Protein AF-K2S0I7-F1 (afdb_monomer)

Mean predicted aligned error: 2.87 Å

Solvent-accessible surface area (backbone atoms only — not comparable to full-atom values): 6342 Å² total; per-residue (Å²): 106,46,64,77,58,49,61,73,20,64,43,95,90,53,65,88,86,56,75,73,44,64,58,35,39,45,71,43,70,45,82,34,85,49,74,64,51,50,54,52,50,52,51,50,25,60,77,69,72,41,52,75,31,58,23,56,89,36,70,50,84,82,46,70,43,44,32,57,73,12,42,25,46,32,32,43,75,30,62,55,78,44,80,38,71,80,37,71,60,98,86,50,75,43,68,47,72,52,68,28,83,23,58,46,86,92,78,109

Organism: Macrophomina phaseolina (strain MS6) (NCBI:txid1126212)

pLDDT: mean 97.58, std 2.04, range [81.31, 98.88]

Nearest PDB structures (foldseek):
  6f73-assembly2_B  TM=9.976E-01  e=2.174E-10  Thermothelomyces thermophilus ATCC 42464
  2bvf-assembly2_B  TM=9.238E-01  e=4.805E-03  Paenarthrobacter nicotinovorans
  1uxy-assembly1_A  TM=6.751E-01  e=1.290E-01  Escherichia coli
  4wxr-assembly2_B  TM=4.583E-01  e=3.948E-01  Hepacivirus hominis
  4wxp-assembly1_A  TM=4.505E-01  e=9.920E-01  Hepacivirus hominis

Sequence (108 aa):
MAPFFANRSCDPFTPEQTPCTLGNYARYAINVSSADDVSKGILFAKEKNIRLVVRNTGHDYLGKSTGAGALALWTHHLKSIHITHNYTDAHYTGAAITLGAGVQGGEA

Radius of gyration: 17.99 Å; Cα contacts (8 Å, |Δi|>4): 189; chains: 1; bounding box: 38×29×59 Å

Foldseek 3Di:
DQVVQVVVQADPPDPPPRDRDCRFAAPEEQADPDPVSVVVLVVVCVVVVAAEAEDAPQPDNVSRRTGPRHYYHYQQPQADKDKDQFDDDPPDTGIDIDGGPNHDPVSD

Secondary structure (DSSP, 8-state):
--HHHHTTSS-TTS-TTS----TTS-SEEEE--SHHHHHHHHHHHHHTTPPEEEESSS--TTSTT--TTPEEEE-TT---EEEEEEEE-SS-EEEEEEE-TT--TTT-

InterPro domains:
  IPR006094 FAD linked oxidase, N-terminal [PF01565] (28-107)
  IPR016169 FAD-binding, type PCMH, subdomain 2 [G3DSA:3.30.465.10] (9-108)
  IPR036318 FAD-binding, type PCMH-like superfamily [SSF56176] (10-107)

Structure (mmCIF, N/CA/C/O backbone):
data_AF-K2S0I7-F1
#
_entry.id   AF-K2S0I7-F1
#
loop_
_atom_site.group_PDB
_atom_site.id
_atom_site.type_symbol
_atom_site.label_atom_id
_atom_site.label_alt_id
_atom_site.label_comp_id
_atom_site.label_asym_id
_atom_site.label_entity_id
_atom_site.label_seq_id
_atom_site.pdbx_PDB_ins_code
_atom_site.Cartn_x
_atom_site.Cartn_y
_atom_site.Cartn_z
_atom_site.occupancy
_atom_site.B_iso_or_equiv
_atom_site.auth_seq_id
_atom_site.auth_comp_id
_atom_site.auth_asym_id
_atom_site.auth_atom_id
_atom_site.pdbx_PDB_model_num
ATOM 1 N N . MET A 1 1 ? -2.199 8.858 7.273 1.00 81.31 1 MET A N 1
ATOM 2 C CA . MET A 1 1 ? -1.629 10.185 7.567 1.00 81.31 1 MET A CA 1
ATOM 3 C C . MET A 1 1 ? -2.691 11.265 7.730 1.00 81.31 1 MET A C 1
ATOM 5 O O . MET A 1 1 ? -2.523 12.097 8.602 1.00 81.31 1 MET A O 1
ATOM 9 N N . ALA A 1 2 ? -3.779 11.260 6.952 1.00 91.69 2 ALA A N 1
ATOM 10 C CA . ALA A 1 2 ? -4.874 12.220 7.112 1.00 91.69 2 ALA A CA 1
ATOM 11 C C . ALA A 1 2 ? -5.691 11.965 8.407 1.00 91.69 2 ALA A C 1
ATOM 13 O O . ALA A 1 2 ? -6.421 10.969 8.455 1.00 91.69 2 ALA A O 1
ATOM 14 N N . PRO A 1 3 ? -5.617 12.838 9.439 1.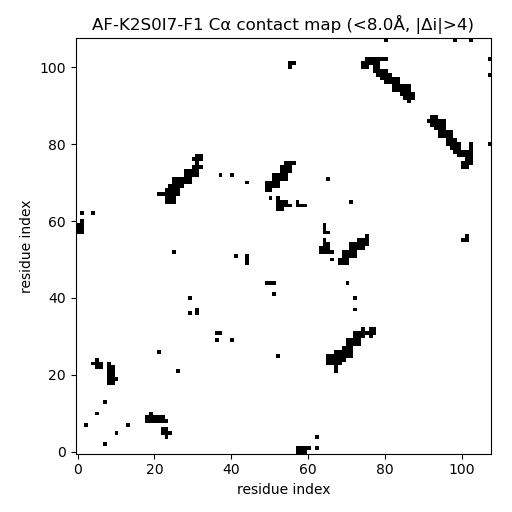00 93.12 3 PRO A N 1
ATOM 15 C CA . PRO A 1 3 ? -6.286 12.607 10.728 1.00 93.12 3 PRO A CA 1
ATOM 16 C C . PRO A 1 3 ? -7.811 12.553 10.608 1.00 93.12 3 PRO A C 1
ATOM 18 O O . PRO A 1 3 ? -8.464 11.797 11.321 1.00 93.12 3 PRO A O 1
ATOM 21 N N . PHE A 1 4 ? -8.371 13.283 9.637 1.00 95.50 4 PHE A N 1
ATOM 22 C CA . PHE A 1 4 ? -9.799 13.253 9.317 1.00 95.50 4 PHE A CA 1
ATOM 23 C C . PHE A 1 4 ? -10.324 11.818 9.132 1.00 95.50 4 PHE A C 1
ATOM 25 O O . PHE A 1 4 ? -11.363 11.464 9.678 1.00 95.50 4 PHE A O 1
ATOM 32 N N . PHE A 1 5 ? -9.567 10.953 8.446 1.00 96.75 5 PHE A N 1
ATOM 33 C CA . PHE A 1 5 ? -9.972 9.563 8.220 1.00 96.75 5 PHE A CA 1
ATOM 34 C C . PHE A 1 5 ? -9.677 8.638 9.399 1.00 96.75 5 PHE A C 1
ATOM 36 O O . PHE A 1 5 ? -10.356 7.625 9.523 1.00 96.75 5 PHE A O 1
ATOM 43 N N . ALA A 1 6 ? -8.734 8.975 10.285 1.00 94.12 6 ALA A N 1
ATOM 44 C CA . ALA A 1 6 ? -8.591 8.275 11.564 1.00 94.12 6 ALA A CA 1
ATOM 45 C C . ALA A 1 6 ? -9.809 8.510 12.474 1.00 94.12 6 ALA A C 1
ATOM 47 O O . ALA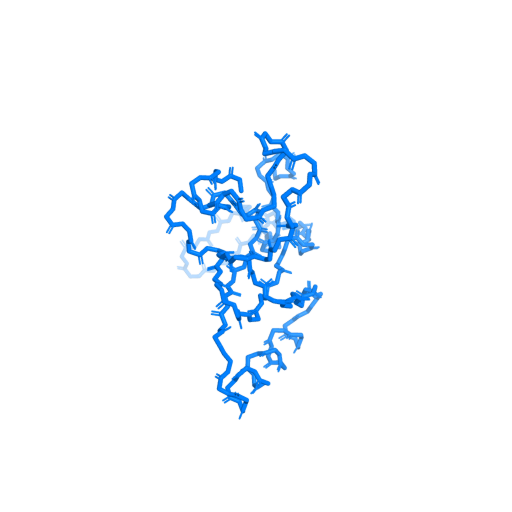 A 1 6 ? -10.065 7.705 13.364 1.00 94.12 6 ALA A O 1
ATOM 48 N N . ASN A 1 7 ? -10.570 9.587 12.226 1.00 95.50 7 ASN A N 1
ATOM 49 C CA . ASN A 1 7 ? -11.879 9.873 12.814 1.00 95.50 7 ASN A CA 1
ATOM 50 C C . ASN A 1 7 ? -11.925 9.660 14.337 1.00 95.50 7 ASN A C 1
ATOM 52 O O . ASN A 1 7 ? -12.861 9.059 14.860 1.00 95.50 7 ASN A O 1
ATOM 56 N N . ARG A 1 8 ? -10.852 10.067 15.032 1.00 95.94 8 ARG A N 1
ATOM 57 C CA . ARG A 1 8 ? -10.674 9.915 16.485 1.00 95.94 8 ARG A CA 1
ATOM 58 C C . ARG A 1 8 ? -10.920 8.494 17.025 1.00 95.94 8 ARG A C 1
ATOM 60 O O . ARG A 1 8 ? -11.249 8.329 18.191 1.00 95.94 8 ARG A O 1
ATOM 67 N N . SER A 1 9 ? -10.784 7.467 16.181 1.00 96.75 9 SER A N 1
ATOM 68 C CA . SER A 1 9 ? -11.136 6.080 16.530 1.00 96.75 9 SER A CA 1
ATOM 69 C C . SER A 1 9 ? -10.123 5.456 17.488 1.00 96.75 9 SER A C 1
ATOM 71 O O . SER A 1 9 ? -10.482 4.646 18.335 1.00 96.75 9 SER A O 1
ATOM 73 N N . CYS A 1 10 ? -8.861 5.853 17.349 1.00 96.31 10 CYS A N 1
ATOM 74 C CA . CYS A 1 10 ? -7.752 5.527 18.233 1.00 96.31 10 CYS A CA 1
ATOM 75 C C . CYS A 1 10 ? -6.715 6.641 18.068 1.00 96.31 10 CYS A C 1
ATOM 77 O O . CYS A 1 10 ? -5.838 6.571 17.205 1.00 96.31 10 CYS A O 1
ATOM 79 N N . ASP A 1 11 ? -6.930 7.741 18.784 1.00 95.00 11 ASP A N 1
ATOM 80 C CA . ASP A 1 11 ? -6.282 9.023 18.522 1.00 95.00 11 ASP A CA 1
ATOM 81 C C . ASP A 1 11 ? -5.566 9.532 19.779 1.00 95.00 11 ASP A C 1
ATOM 83 O O . ASP A 1 11 ? -6.167 9.530 20.857 1.00 95.00 11 ASP A O 1
ATOM 87 N N . PRO A 1 12 ? -4.298 9.967 19.661 1.00 95.50 12 PRO A N 1
ATOM 88 C CA . PRO A 1 12 ? -3.475 10.349 20.807 1.00 95.50 12 PRO A CA 1
ATOM 89 C C . PRO A 1 12 ? -3.967 11.604 21.544 1.00 95.50 12 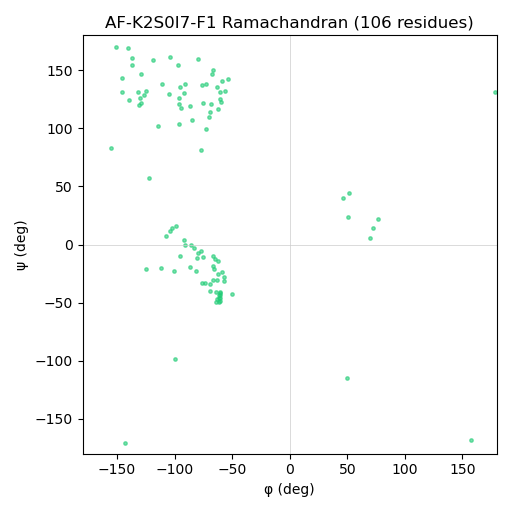PRO A C 1
ATOM 91 O O . PRO A 1 12 ? -3.455 11.911 22.614 1.00 95.50 12 PRO A O 1
ATOM 94 N N . PHE A 1 13 ? -4.942 12.334 20.995 1.00 96.31 13 PHE A N 1
ATOM 95 C CA . PHE A 1 13 ? -5.524 13.534 21.598 1.00 96.31 13 PHE A CA 1
ATOM 96 C C . PHE A 1 13 ? -6.910 13.280 22.217 1.00 96.31 13 PHE A C 1
ATOM 98 O O . PHE A 1 13 ? -7.624 14.227 22.554 1.00 96.31 13 PHE A O 1
ATOM 105 N N . THR A 1 14 ? -7.315 12.014 22.356 1.00 96.62 14 THR A N 1
ATOM 106 C CA . THR A 1 14 ? -8.517 11.610 23.106 1.00 96.62 14 THR A CA 1
ATOM 107 C C . THR A 1 14 ? -8.152 11.180 24.534 1.00 96.62 14 THR A C 1
ATOM 109 O O . THR A 1 14 ? -7.008 10.788 24.763 1.00 96.62 14 THR A O 1
ATOM 112 N N . PRO A 1 15 ? -9.075 11.263 25.518 1.00 98.06 15 PRO A N 1
ATOM 113 C CA . PRO A 1 15 ? -8.816 10.762 26.869 1.00 98.06 15 PRO A CA 1
ATOM 114 C C . PRO A 1 15 ? -8.360 9.304 26.851 1.00 98.06 15 PRO A C 1
ATOM 116 O O . PRO A 1 15 ? -8.916 8.513 26.092 1.00 98.06 15 PRO A O 1
ATOM 119 N N . GLU A 1 16 ? -7.429 8.930 27.728 1.00 97.38 16 GLU A N 1
ATOM 120 C CA . GLU A 1 16 ? -6.882 7.565 27.810 1.00 97.38 16 GLU A CA 1
ATOM 121 C C . GLU A 1 16 ? -7.957 6.489 28.030 1.00 97.38 16 GLU A C 1
ATOM 123 O O . GLU A 1 16 ? -7.799 5.346 27.611 1.00 97.38 16 GLU A O 1
ATOM 128 N N . GLN A 1 17 ? -9.077 6.852 28.662 1.00 97.62 17 GLN A N 1
ATOM 129 C CA . GLN A 1 17 ? -10.210 5.954 28.901 1.00 97.62 17 GLN A CA 1
ATOM 130 C C . GLN A 1 17 ? -11.047 5.702 27.636 1.00 97.62 17 GLN A C 1
ATOM 132 O O . GLN A 1 17 ? -11.920 4.835 27.643 1.00 97.62 17 GLN A O 1
ATOM 137 N N . THR A 1 18 ? -10.813 6.458 26.558 1.00 97.62 18 THR A N 1
ATOM 138 C CA . THR A 1 18 ? -11.501 6.283 25.274 1.00 97.62 18 THR A CA 1
ATOM 139 C C . THR A 1 18 ? -11.050 4.965 24.646 1.00 97.62 18 THR A C 1
ATOM 141 O O . THR A 1 18 ? -9.859 4.798 24.379 1.00 97.62 18 THR A O 1
ATOM 144 N N . PRO A 1 19 ? -11.963 4.018 24.365 1.00 97.50 19 PRO A N 1
ATOM 145 C CA . PRO A 1 19 ? -11.574 2.761 23.745 1.00 97.50 19 PRO A CA 1
ATOM 146 C C . PRO A 1 19 ? -10.930 2.982 22.370 1.00 97.50 19 PRO A C 1
ATOM 148 O O . PRO A 1 19 ? -11.537 3.576 21.480 1.00 97.50 19 PRO A O 1
ATOM 151 N N . CYS A 1 20 ? -9.721 2.450 22.179 1.00 97.88 20 CYS A N 1
ATOM 152 C CA . CYS A 1 20 ? -9.076 2.396 20.870 1.00 97.88 20 CYS A CA 1
ATOM 153 C C . CYS A 1 20 ? -9.822 1.399 19.973 1.00 97.88 20 CYS A C 1
ATOM 155 O O . CYS A 1 20 ? -9.827 0.191 20.213 1.00 97.88 20 CYS A O 1
ATOM 157 N N . THR A 1 21 ? -10.452 1.907 18.921 1.00 97.12 21 THR A N 1
ATOM 158 C CA . THR A 1 21 ? -11.174 1.124 17.917 1.00 97.12 21 THR A CA 1
ATOM 159 C C . THR A 1 21 ? -10.547 1.312 16.539 1.00 97.12 21 THR A C 1
ATOM 161 O O . THR A 1 21 ? -9.860 2.296 16.270 1.00 97.12 21 THR A O 1
ATOM 164 N N . LEU A 1 22 ? -10.787 0.363 15.629 1.00 97.06 22 LEU A N 1
ATOM 165 C CA . LEU A 1 22 ? -10.258 0.453 14.264 1.00 97.06 22 LEU A CA 1
ATOM 166 C C . LEU A 1 22 ? -10.915 1.574 13.449 1.00 97.06 22 LEU A C 1
ATOM 168 O O . LEU A 1 22 ? -10.259 2.169 12.598 1.00 97.06 22 LEU A O 1
ATOM 172 N N . GLY A 1 23 ? -12.206 1.841 13.672 1.00 96.56 23 GLY A N 1
ATOM 173 C CA . GLY A 1 23 ? -12.978 2.794 12.875 1.00 96.56 23 GLY A CA 1
ATOM 174 C C . GLY A 1 23 ? -12.821 2.550 11.372 1.00 96.56 23 GLY A C 1
ATOM 175 O O . GLY A 1 23 ? -13.208 1.504 10.852 1.00 96.56 23 GLY A O 1
ATOM 176 N N . ASN A 1 24 ? -12.216 3.513 10.677 1.00 97.25 24 ASN A N 1
ATOM 177 C CA . ASN A 1 24 ? -11.985 3.455 9.232 1.00 97.25 24 ASN A CA 1
ATOM 178 C C . ASN A 1 24 ? -10.735 2.670 8.816 1.00 97.25 24 ASN A C 1
ATOM 180 O O . ASN A 1 24 ? -10.467 2.568 7.615 1.00 97.25 24 ASN A O 1
ATOM 184 N N . TYR A 1 25 ? -9.934 2.160 9.751 1.00 97.44 25 TYR A N 1
ATOM 185 C CA . TYR A 1 25 ? -8.775 1.336 9.421 1.00 97.44 25 TYR A CA 1
ATOM 186 C C . TYR A 1 25 ? -9.208 -0.003 8.822 1.00 97.44 25 TYR A C 1
ATOM 188 O O . TYR A 1 25 ? -10.248 -0.566 9.176 1.00 97.44 25 TYR A O 1
ATOM 196 N N . ALA A 1 26 ? -8.392 -0.508 7.895 1.00 97.75 26 ALA A N 1
ATOM 197 C CA . ALA A 1 26 ? -8.553 -1.867 7.397 1.00 97.75 26 ALA A CA 1
ATOM 198 C C . ALA A 1 26 ? -8.432 -2.849 8.567 1.00 97.75 26 ALA A C 1
ATOM 200 O O . ALA A 1 26 ? -7.611 -2.662 9.467 1.00 97.75 26 ALA A O 1
ATOM 201 N N . ARG A 1 27 ? -9.258 -3.894 8.556 1.00 98.06 27 ARG A N 1
ATOM 202 C CA . ARG A 1 27 ? -9.315 -4.865 9.649 1.00 98.06 27 ARG A CA 1
ATOM 203 C C . ARG A 1 27 ? -8.135 -5.827 9.630 1.00 98.06 27 ARG A C 1
ATOM 205 O O . ARG A 1 27 ? -7.662 -6.227 10.686 1.00 98.06 27 ARG A O 1
ATOM 212 N N . TYR A 1 28 ? -7.659 -6.154 8.433 1.00 98.56 28 TYR A N 1
ATOM 213 C CA . TYR A 1 28 ? -6.454 -6.942 8.207 1.00 98.56 28 TYR A CA 1
ATOM 214 C C . TYR A 1 28 ? -5.636 -6.320 7.080 1.00 98.56 28 TYR A C 1
ATOM 216 O O . TYR A 1 28 ? -6.188 -5.656 6.200 1.00 98.56 28 TYR A O 1
ATOM 224 N N . ALA A 1 29 ? -4.329 -6.564 7.089 1.00 98.56 29 ALA A N 1
ATOM 225 C CA . ALA A 1 29 ? -3.425 -6.159 6.025 1.00 98.56 29 ALA A CA 1
ATOM 226 C C . ALA A 1 29 ? -2.532 -7.335 5.621 1.00 98.56 29 ALA A C 1
ATOM 228 O O . ALA A 1 29 ? -1.929 -7.985 6.473 1.00 98.56 29 ALA A O 1
ATOM 229 N N . ILE A 1 30 ? -2.442 -7.588 4.321 1.00 98.81 30 ILE A N 1
ATOM 230 C CA . ILE A 1 30 ? -1.475 -8.504 3.726 1.00 98.81 30 ILE A CA 1
ATOM 231 C C . ILE A 1 30 ? -0.207 -7.699 3.479 1.00 98.81 30 ILE A C 1
ATOM 233 O O . ILE A 1 30 ? -0.232 -6.726 2.723 1.00 98.81 30 ILE A O 1
ATOM 237 N N . ASN A 1 31 ? 0.889 -8.106 4.114 1.00 98.75 31 ASN A N 1
ATOM 238 C CA . ASN A 1 31 ? 2.211 -7.614 3.761 1.00 98.75 31 ASN A CA 1
ATOM 239 C C . ASN A 1 31 ? 2.616 -8.239 2.421 1.00 98.75 31 ASN A C 1
ATOM 241 O O . ASN A 1 31 ? 2.994 -9.406 2.378 1.00 98.75 31 ASN A O 1
ATOM 245 N N . VAL A 1 32 ? 2.463 -7.489 1.331 1.00 98.75 32 VAL A N 1
ATOM 246 C CA . VAL A 1 32 ? 2.705 -8.003 -0.019 1.00 98.75 32 VAL A CA 1
ATOM 247 C C . VAL A 1 32 ? 4.208 -8.109 -0.267 1.00 98.75 32 VAL A C 1
ATOM 249 O O . VAL A 1 32 ? 4.914 -7.101 -0.238 1.00 98.75 32 VAL A O 1
ATOM 252 N N . SER A 1 33 ? 4.676 -9.318 -0.575 1.00 98.19 33 SER A N 1
ATOM 253 C CA . SER A 1 33 ? 6.062 -9.612 -0.959 1.00 98.19 33 SER A CA 1
ATOM 254 C C . SER A 1 33 ? 6.203 -10.031 -2.426 1.00 98.19 33 SER A C 1
ATOM 256 O O . SER A 1 33 ? 7.283 -9.922 -3.002 1.00 98.19 33 SER A O 1
ATOM 258 N N . SER A 1 34 ? 5.110 -10.477 -3.052 1.00 97.88 34 SER A N 1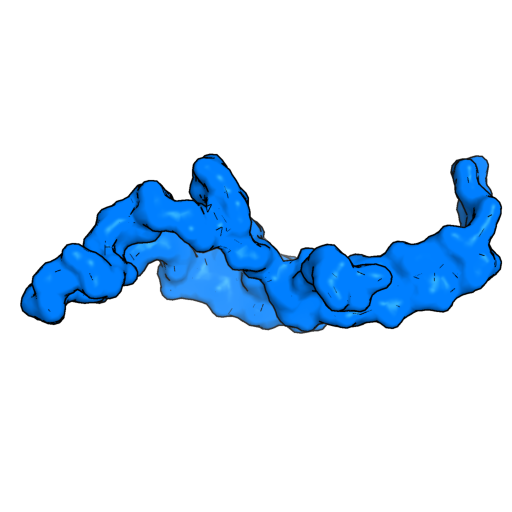
ATOM 259 C CA . SER A 1 34 ? 5.096 -10.955 -4.435 1.00 97.88 34 SER A CA 1
ATOM 260 C C . SER A 1 34 ? 3.742 -10.741 -5.125 1.00 97.88 34 SER A C 1
ATOM 262 O O . SER A 1 34 ? 2.730 -10.434 -4.491 1.00 97.88 34 SER A O 1
ATOM 264 N N . ALA A 1 35 ? 3.702 -10.951 -6.445 1.00 98.19 35 ALA A N 1
ATOM 265 C CA . ALA A 1 35 ? 2.451 -10.964 -7.209 1.00 98.19 35 ALA A CA 1
ATOM 266 C C . ALA A 1 35 ? 1.493 -12.093 -6.774 1.00 98.19 35 ALA A C 1
ATOM 268 O O . ALA A 1 35 ? 0.275 -11.966 -6.927 1.00 98.19 35 ALA A O 1
ATOM 269 N N . ASP A 1 36 ? 2.026 -13.180 -6.211 1.00 98.62 36 ASP A N 1
ATOM 270 C CA . ASP A 1 36 ? 1.232 -14.299 -5.705 1.00 98.62 36 ASP A CA 1
ATOM 271 C C . ASP A 1 36 ? 0.436 -13.904 -4.448 1.00 98.62 36 ASP A C 1
ATOM 273 O O . ASP A 1 36 ? -0.756 -14.203 -4.363 1.00 98.62 36 ASP A O 1
ATOM 277 N N . ASP A 1 37 ? 1.026 -13.119 -3.536 1.00 98.75 37 ASP A N 1
ATOM 278 C CA . ASP A 1 37 ? 0.321 -12.592 -2.353 1.00 98.75 37 ASP A CA 1
ATOM 279 C C . ASP A 1 37 ? -0.872 -11.716 -2.751 1.00 98.75 37 ASP A C 1
ATOM 281 O O . ASP A 1 37 ? -1.965 -11.834 -2.191 1.00 98.75 37 ASP A O 1
ATOM 285 N N . VAL A 1 38 ? -0.675 -10.849 -3.751 1.00 98.75 38 VAL A N 1
ATOM 286 C CA . VAL A 1 38 ? -1.738 -10.003 -4.314 1.00 98.75 38 VAL A CA 1
ATOM 287 C C . VAL A 1 38 ? -2.842 -10.868 -4.907 1.00 98.75 38 VAL A C 1
ATOM 289 O O . VAL A 1 38 ? -4.016 -10.669 -4.594 1.00 98.75 38 VAL A O 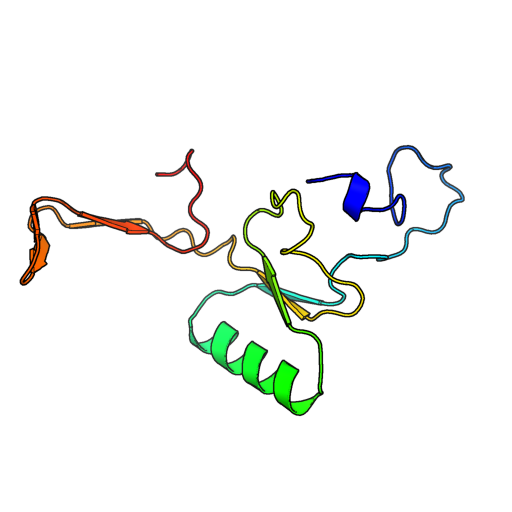1
ATOM 292 N N . SER A 1 39 ? -2.468 -11.842 -5.736 1.00 98.75 39 SER A N 1
ATOM 293 C CA . SER A 1 39 ? -3.417 -12.717 -6.426 1.00 98.75 39 SER A CA 1
ATOM 294 C C . SER A 1 39 ? -4.267 -13.507 -5.430 1.00 98.75 39 SER A C 1
ATOM 296 O O . SER A 1 39 ? -5.497 -13.474 -5.501 1.00 98.75 39 SER A O 1
ATOM 298 N N . LYS A 1 40 ? -3.635 -14.142 -4.437 1.00 98.75 40 LYS A N 1
ATOM 299 C CA . LYS A 1 40 ? -4.325 -14.880 -3.369 1.00 98.75 40 LYS A CA 1
ATOM 300 C C . LYS A 1 40 ? -5.184 -13.965 -2.499 1.00 98.75 40 LYS A C 1
ATOM 302 O O . LYS A 1 40 ? -6.312 -14.328 -2.172 1.00 98.75 40 LYS A O 1
ATOM 307 N N . GLY A 1 41 ? -4.696 -12.769 -2.171 1.00 98.75 41 GLY A N 1
ATOM 308 C CA . GLY A 1 41 ? -5.447 -11.771 -1.410 1.00 98.75 41 GLY A CA 1
ATOM 309 C C . GLY A 1 41 ? -6.722 -11.310 -2.120 1.00 98.75 41 GLY A C 1
ATOM 310 O O . GLY A 1 41 ? -7.782 -11.244 -1.496 1.00 98.75 41 GLY A O 1
ATOM 311 N N . ILE A 1 42 ? -6.649 -11.050 -3.431 1.00 98.81 42 ILE A N 1
ATOM 312 C CA . ILE A 1 42 ? -7.812 -10.696 -4.261 1.00 98.81 42 ILE A CA 1
ATOM 313 C C . ILE A 1 42 ? -8.811 -11.855 -4.312 1.00 98.81 42 ILE A C 1
ATOM 315 O O . ILE A 1 42 ? -10.009 -11.635 -4.127 1.00 98.81 42 ILE A O 1
ATOM 319 N N . LEU A 1 43 ? -8.336 -13.083 -4.547 1.00 98.81 43 LEU A N 1
ATOM 320 C CA . LEU A 1 43 ? -9.196 -14.266 -4.614 1.00 98.81 43 LEU A CA 1
ATOM 321 C C . LEU A 1 43 ? -9.918 -14.513 -3.287 1.00 98.81 43 LEU A C 1
ATOM 323 O O . LEU A 1 43 ? -11.134 -14.683 -3.288 1.00 98.81 43 LEU A O 1
ATOM 327 N N . PHE A 1 44 ? -9.202 -14.446 -2.163 1.00 98.81 44 PHE A N 1
ATOM 328 C CA . PHE A 1 44 ? -9.787 -14.583 -0.831 1.00 98.81 44 PHE A CA 1
ATOM 329 C C . PHE A 1 44 ? -10.828 -13.492 -0.546 1.00 98.81 44 PHE A C 1
ATOM 331 O O . PHE A 1 44 ? -11.934 -13.791 -0.093 1.00 98.81 44 PHE A O 1
ATOM 338 N N . ALA A 1 45 ? -10.509 -12.228 -0.848 1.00 98.75 45 ALA A N 1
ATOM 339 C CA . ALA A 1 45 ? -11.446 -11.123 -0.665 1.00 98.75 45 ALA A CA 1
ATOM 340 C C . ALA A 1 45 ? -12.714 -11.313 -1.506 1.00 98.75 45 ALA A C 1
ATOM 342 O O . ALA A 1 45 ? -13.818 -11.106 -1.010 1.00 98.75 45 ALA A O 1
ATOM 343 N N . LYS A 1 46 ? -12.569 -11.770 -2.755 1.00 98.75 46 LYS A N 1
ATOM 344 C CA . LYS A 1 46 ? -13.696 -12.077 -3.638 1.00 98.75 46 LYS A CA 1
ATOM 345 C C . LYS A 1 46 ? -14.544 -13.232 -3.102 1.00 98.75 46 LYS A C 1
ATOM 347 O O . LYS A 1 46 ? -15.758 -13.090 -3.021 1.00 98.75 46 LYS A O 1
ATOM 352 N N . GLU A 1 47 ? -13.923 -14.348 -2.721 1.00 98.81 47 GLU A N 1
ATOM 353 C CA . GLU A 1 47 ? -14.618 -15.540 -2.211 1.00 98.81 47 GLU A CA 1
ATOM 354 C C . GLU A 1 47 ? -15.417 -15.234 -0.939 1.00 98.81 47 GLU A C 1
ATOM 356 O O . GLU A 1 47 ? -16.548 -15.686 -0.781 1.00 98.81 47 GLU A O 1
ATOM 361 N N . LYS A 1 48 ? -14.842 -14.437 -0.033 1.00 98.62 48 LYS A N 1
ATOM 362 C CA . LYS A 1 48 ? -15.467 -14.079 1.246 1.00 98.62 48 LYS A CA 1
ATOM 363 C C . LYS A 1 48 ? -16.296 -12.795 1.190 1.00 98.62 48 LYS A C 1
ATOM 365 O O . LYS A 1 48 ? -16.801 -12.370 2.226 1.00 98.62 48 LYS A O 1
ATOM 370 N N . ASN A 1 49 ? -16.439 -12.183 0.012 1.00 98.50 49 ASN A N 1
ATOM 371 C CA . ASN A 1 49 ? -17.114 -10.898 -0.181 1.00 98.50 49 ASN A CA 1
ATOM 372 C C . ASN A 1 49 ? -16.601 -9.793 0.773 1.00 98.50 49 ASN A C 1
ATOM 374 O O . ASN A 1 49 ? -17.369 -9.056 1.392 1.00 98.50 49 ASN A O 1
ATOM 378 N N . ILE A 1 50 ? -15.279 -9.703 0.930 1.00 98.69 50 ILE A N 1
ATOM 379 C CA . ILE A 1 50 ? -14.602 -8.713 1.771 1.00 98.69 50 ILE A CA 1
ATOM 380 C C . ILE A 1 50 ? -14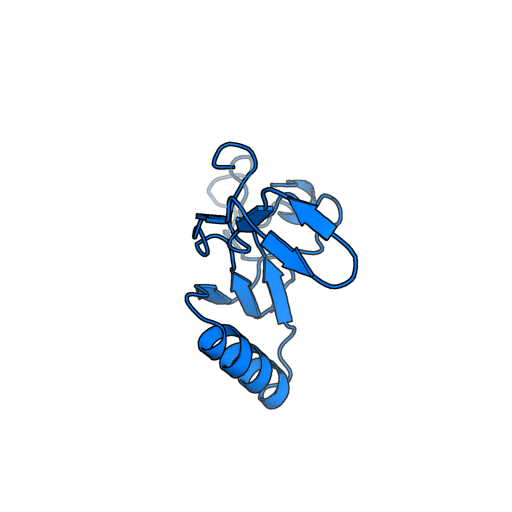.183 -7.529 0.902 1.00 98.69 50 ILE A C 1
ATOM 382 O O . ILE A 1 50 ? -13.606 -7.691 -0.174 1.00 98.69 50 ILE A O 1
ATOM 386 N N . ARG A 1 51 ? -14.410 -6.311 1.401 1.00 98.69 51 ARG A N 1
ATOM 387 C CA . ARG A 1 51 ? -13.904 -5.090 0.770 1.00 98.69 51 ARG A CA 1
ATOM 388 C C . ARG A 1 51 ? -12.376 -5.137 0.687 1.00 98.69 51 ARG A C 1
ATOM 390 O O . ARG A 1 51 ? -11.705 -5.198 1.713 1.00 98.69 51 ARG A O 1
ATOM 397 N N . LEU A 1 52 ? -11.834 -5.018 -0.519 1.00 98.69 52 LEU A N 1
ATOM 398 C CA . LEU A 1 52 ? -10.399 -4.877 -0.746 1.00 98.69 52 LEU A CA 1
ATOM 399 C C . LEU A 1 52 ? -10.009 -3.392 -0.773 1.00 98.69 52 LEU A C 1
ATOM 401 O O . LEU A 1 52 ? -10.707 -2.575 -1.375 1.00 98.69 52 LEU A O 1
ATOM 405 N N . VAL A 1 53 ? -8.888 -3.039 -0.149 1.00 98.56 53 VAL A N 1
ATOM 406 C CA . VAL A 1 53 ? -8.256 -1.717 -0.283 1.00 98.56 53 VAL A CA 1
ATOM 407 C C . VAL A 1 53 ? -6.780 -1.882 -0.621 1.00 98.56 53 VAL A C 1
ATOM 409 O O . VAL A 1 53 ? -6.137 -2.829 -0.175 1.00 98.56 53 VAL A O 1
ATOM 412 N N . VAL A 1 54 ? -6.223 -0.960 -1.401 1.00 98.62 54 VAL A N 1
ATOM 413 C CA . VAL A 1 54 ? -4.785 -0.934 -1.701 1.00 98.62 54 VAL A CA 1
ATOM 414 C C . VAL A 1 54 ? -4.149 0.184 -0.893 1.00 98.62 54 VAL A C 1
ATOM 416 O O . VAL A 1 54 ? -4.623 1.322 -0.906 1.00 98.62 54 VAL A O 1
ATOM 419 N N . ARG A 1 55 ? -3.070 -0.131 -0.178 1.00 98.44 55 ARG A N 1
ATOM 420 C CA . ARG A 1 55 ? -2.345 0.832 0.647 1.00 98.44 55 ARG A CA 1
ATOM 421 C C . ARG A 1 55 ? -0.856 0.759 0.343 1.00 98.44 55 ARG A C 1
ATOM 423 O O . ARG A 1 55 ? -0.250 -0.293 0.480 1.00 98.44 55 ARG A O 1
ATOM 430 N N . ASN A 1 56 ? -0.263 1.902 0.010 1.00 98.50 56 ASN A N 1
ATOM 431 C CA . ASN A 1 56 ? 1.186 2.095 0.060 1.00 98.50 56 ASN A CA 1
ATOM 432 C C . ASN A 1 56 ? 1.543 2.844 1.361 1.00 98.50 56 ASN A C 1
ATOM 434 O O . ASN A 1 56 ? 1.534 2.252 2.441 1.00 98.50 56 ASN A O 1
ATOM 438 N N . THR A 1 57 ? 1.734 4.163 1.290 1.00 97.81 57 THR A N 1
ATOM 439 C CA . THR A 1 57 ? 2.184 5.002 2.417 1.00 97.81 57 THR A CA 1
ATOM 440 C C . THR A 1 57 ? 1.049 5.510 3.316 1.00 97.81 57 THR A C 1
ATOM 442 O O . THR A 1 57 ? 1.273 5.913 4.454 1.00 97.81 57 THR A O 1
ATOM 445 N N . GLY A 1 58 ? -0.199 5.504 2.832 1.00 96.94 58 GLY A N 1
ATOM 446 C CA . GLY A 1 58 ? -1.346 6.050 3.571 1.00 96.94 58 GLY A CA 1
ATOM 447 C C . GLY A 1 58 ? -1.441 7.585 3.561 1.00 96.94 58 GLY A C 1
ATOM 448 O O . GLY A 1 58 ? -2.067 8.165 4.458 1.00 96.94 58 GLY A O 1
ATOM 449 N N . HIS A 1 59 ? -0.816 8.234 2.572 1.00 97.44 59 HIS A N 1
ATOM 450 C CA . HIS A 1 59 ? -0.865 9.685 2.336 1.00 97.44 59 HIS A CA 1
ATOM 451 C C . HIS A 1 59 ? -2.133 10.180 1.629 1.00 97.44 59 HIS A C 1
ATOM 453 O O . HIS A 1 59 ? -2.314 11.384 1.499 1.00 97.44 59 HIS A O 1
ATOM 459 N N . ASP A 1 60 ? -3.002 9.284 1.158 1.00 97.31 60 ASP A N 1
ATOM 460 C CA . ASP A 1 60 ? -4.177 9.689 0.388 1.00 97.31 60 ASP A CA 1
ATOM 461 C C . ASP A 1 60 ? -5.122 10.578 1.218 1.00 97.31 60 ASP A C 1
ATOM 463 O O . ASP A 1 60 ? -5.682 10.147 2.230 1.00 97.31 60 ASP A O 1
ATOM 467 N N . TYR A 1 61 ? -5.295 11.821 0.768 1.00 96.75 61 TYR A N 1
ATOM 468 C CA . TYR A 1 61 ? -6.111 12.841 1.432 1.00 96.75 61 TYR A CA 1
ATOM 469 C C . TYR A 1 61 ? -7.618 12.653 1.234 1.00 96.75 61 TYR A C 1
ATOM 471 O O . TYR A 1 61 ? -8.394 13.386 1.835 1.00 96.75 61 TYR A O 1
ATOM 479 N N . LEU A 1 62 ? -8.040 11.685 0.417 1.00 97.12 62 LEU A N 1
ATOM 480 C CA . LEU A 1 62 ? -9.443 11.339 0.180 1.00 97.12 62 LEU A CA 1
ATOM 481 C C . LEU A 1 62 ? -9.824 10.006 0.847 1.00 97.12 62 LEU A C 1
ATOM 483 O O . LEU A 1 62 ? -10.924 9.499 0.639 1.00 97.12 62 LEU A O 1
ATOM 487 N N . GLY A 1 63 ? -8.923 9.423 1.647 1.00 96.50 63 GLY A N 1
ATOM 488 C CA . GLY A 1 63 ? -9.171 8.184 2.380 1.00 96.50 63 GLY A CA 1
ATOM 489 C C . GLY A 1 63 ? -9.216 6.928 1.508 1.00 96.50 63 GLY A C 1
ATOM 490 O O . GLY A 1 63 ? -9.633 5.874 1.981 1.00 96.50 63 GLY A O 1
ATOM 491 N N . LYS A 1 64 ? -8.752 6.985 0.255 1.00 97.62 64 LYS A N 1
ATOM 492 C CA . LYS A 1 64 ? -8.823 5.865 -0.703 1.00 97.62 64 LYS A CA 1
ATOM 493 C C . LYS A 1 64 ? -7.961 4.660 -0.310 1.00 97.62 64 LYS A C 1
ATOM 495 O O . LYS A 1 64 ? -8.189 3.560 -0.800 1.00 97.62 64 LYS A O 1
ATOM 500 N N . SER A 1 65 ? -6.984 4.860 0.577 1.00 97.75 65 SER A N 1
ATOM 501 C CA . SER A 1 65 ? -6.060 3.821 1.067 1.00 97.75 65 SER A CA 1
ATOM 502 C C . SER A 1 65 ? -6.448 3.233 2.433 1.00 97.75 65 SER A C 1
ATOM 504 O O . SER A 1 65 ? -5.629 2.604 3.110 1.00 97.75 65 SER A O 1
ATOM 506 N N . THR A 1 66 ? -7.694 3.450 2.864 1.00 97.62 66 THR A N 1
ATOM 507 C CA . THR A 1 66 ? -8.266 2.874 4.086 1.00 97.62 66 THR A CA 1
ATOM 508 C C . THR A 1 66 ? -9.722 2.456 3.859 1.00 9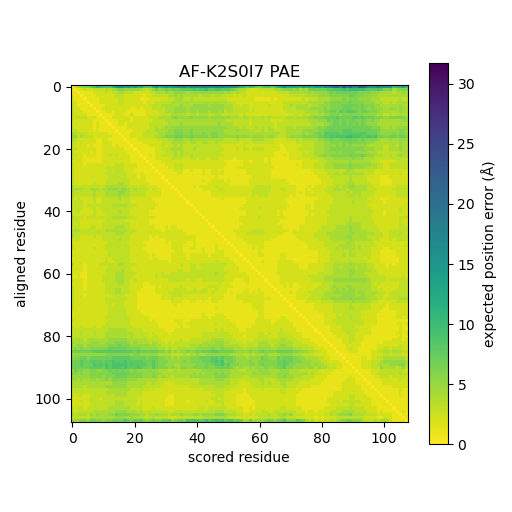7.62 66 THR A C 1
ATOM 510 O O . THR A 1 66 ? -10.330 2.775 2.836 1.00 97.62 66 THR A O 1
ATOM 513 N N . GLY A 1 67 ? -10.300 1.715 4.799 1.00 97.44 67 GLY A N 1
ATOM 514 C CA . GLY A 1 67 ? -11.711 1.354 4.757 1.00 97.44 67 GLY A CA 1
ATOM 515 C C . GLY A 1 67 ? -12.112 0.465 5.925 1.00 97.44 67 GLY A C 1
ATOM 516 O O . GLY A 1 67 ? -11.466 -0.552 6.173 1.00 97.44 67 GLY A O 1
ATOM 517 N N . ALA A 1 68 ? -13.205 0.824 6.599 1.00 98.12 68 ALA A N 1
ATOM 518 C CA . ALA A 1 68 ? -13.766 0.028 7.684 1.00 98.12 68 ALA A CA 1
ATOM 519 C C . ALA A 1 68 ? -14.078 -1.400 7.207 1.00 98.12 68 ALA A C 1
ATOM 521 O O . ALA A 1 68 ? -14.674 -1.595 6.143 1.00 98.12 68 ALA A O 1
ATOM 522 N N . GLY A 1 69 ? -13.644 -2.396 7.984 1.00 97.88 69 GLY A N 1
ATOM 523 C CA . GLY A 1 69 ? -13.880 -3.815 7.693 1.00 97.88 69 GLY A CA 1
ATOM 524 C C . GLY A 1 69 ? -13.113 -4.376 6.488 1.00 97.88 69 GLY A C 1
ATOM 525 O O . GLY A 1 69 ? -13.341 -5.525 6.122 1.00 97.88 69 GLY A O 1
ATOM 526 N N . ALA A 1 70 ? -12.219 -3.599 5.871 1.00 98.62 70 ALA A N 1
ATOM 527 C CA . ALA A 1 70 ? -11.517 -4.015 4.663 1.00 98.62 70 ALA A CA 1
ATOM 528 C C . ALA A 1 70 ? -10.337 -4.964 4.931 1.00 98.62 70 ALA A C 1
ATOM 530 O O . ALA A 1 70 ? -9.758 -4.976 6.020 1.00 98.62 70 ALA A O 1
ATOM 531 N N . LEU A 1 71 ? -9.938 -5.689 3.886 1.00 98.81 71 LEU A N 1
ATOM 532 C CA . LEU A 1 71 ? -8.629 -6.318 3.746 1.00 98.81 71 LEU A CA 1
ATOM 533 C C . LEU A 1 71 ? -7.722 -5.393 2.928 1.00 98.81 71 LEU A C 1
ATOM 535 O O . LEU A 1 71 ? -8.046 -5.054 1.789 1.00 98.81 71 LEU A O 1
ATOM 539 N N . ALA A 1 72 ? -6.594 -4.975 3.496 1.00 98.75 72 ALA A N 1
ATOM 540 C CA . ALA A 1 72 ? -5.618 -4.145 2.806 1.00 98.75 72 ALA A CA 1
ATOM 541 C C . ALA A 1 72 ? -4.541 -4.988 2.117 1.00 98.75 72 ALA A C 1
ATOM 543 O O . ALA A 1 72 ? -3.899 -5.813 2.757 1.00 98.75 72 ALA A O 1
ATOM 544 N N . LEU A 1 73 ? -4.278 -4.724 0.840 1.00 98.88 73 LEU A N 1
ATOM 545 C CA . LEU A 1 73 ? -3.021 -5.100 0.196 1.00 98.88 73 LEU A CA 1
ATOM 546 C C . LEU A 1 73 ? -2.005 -4.001 0.491 1.00 98.88 73 LEU A C 1
ATOM 548 O O . LEU A 1 73 ? -2.126 -2.888 -0.031 1.00 98.88 73 LEU A O 1
ATOM 552 N N . TRP A 1 74 ? -1.045 -4.288 1.368 1.00 98.81 74 TRP A N 1
ATOM 553 C CA . TRP A 1 74 ? -0.046 -3.318 1.789 1.00 98.81 74 TRP A CA 1
ATOM 554 C C . TRP A 1 74 ? 1.237 -3.489 0.974 1.00 98.81 74 TRP A C 1
ATOM 556 O O . TRP A 1 74 ? 2.009 -4.417 1.195 1.00 98.81 74 TRP A O 1
ATOM 566 N N . THR A 1 75 ? 1.453 -2.591 0.011 1.00 98.75 75 THR A N 1
ATOM 567 C CA . THR A 1 75 ? 2.546 -2.671 -0.975 1.00 98.75 75 THR A CA 1
ATOM 568 C C . THR A 1 75 ? 3.827 -1.966 -0.532 1.00 98.75 75 THR A C 1
ATOM 570 O O . THR A 1 75 ? 4.803 -1.942 -1.278 1.00 98.75 75 THR A O 1
ATOM 573 N N . HIS A 1 76 ? 3.832 -1.368 0.662 1.00 98.56 76 HIS A N 1
ATOM 574 C CA . HIS A 1 76 ? 4.893 -0.473 1.128 1.00 98.56 76 HIS A CA 1
ATOM 575 C C . HIS A 1 76 ? 6.289 -1.101 1.119 1.00 98.56 76 HIS A C 1
ATOM 577 O O . HIS A 1 76 ? 7.263 -0.401 0.871 1.00 98.56 76 HIS A O 1
ATOM 583 N N . HIS A 1 77 ? 6.393 -2.411 1.342 1.00 98.50 77 HIS A N 1
ATOM 584 C CA . HIS A 1 77 ? 7.675 -3.111 1.432 1.00 98.50 77 HIS A CA 1
ATOM 585 C C . HIS A 1 77 ? 8.248 -3.567 0.083 1.00 98.50 77 HIS A C 1
ATOM 587 O O . HIS A 1 77 ? 9.348 -4.114 0.043 1.00 98.50 77 HIS A O 1
ATOM 593 N N . LEU A 1 78 ? 7.560 -3.318 -1.035 1.00 98.56 78 LEU A N 1
ATOM 594 C CA . LEU A 1 78 ? 8.093 -3.594 -2.371 1.00 98.56 78 LEU A CA 1
ATOM 595 C C . LEU A 1 78 ? 9.106 -2.507 -2.763 1.00 98.56 78 LEU A C 1
ATOM 597 O O . LEU A 1 78 ? 8.763 -1.553 -3.460 1.00 98.56 78 LEU A O 1
ATOM 601 N N . LYS A 1 79 ? 10.345 -2.643 -2.276 1.00 98.31 79 LYS A N 1
ATOM 602 C CA . LYS A 1 79 ? 11.418 -1.629 -2.342 1.00 98.31 79 LYS A CA 1
ATOM 603 C C . LYS A 1 79 ? 12.490 -1.877 -3.413 1.00 98.31 79 LYS A C 1
ATOM 605 O O . LYS A 1 79 ? 13.561 -1.287 -3.354 1.00 98.31 79 LYS A O 1
ATOM 610 N N . SER A 1 80 ? 12.250 -2.769 -4.373 1.00 98.31 80 SER A N 1
ATOM 611 C CA . SER A 1 80 ? 13.232 -3.064 -5.425 1.00 98.31 80 SER A CA 1
ATOM 612 C C . SER A 1 80 ? 13.511 -1.836 -6.297 1.00 98.31 80 SER A C 1
ATOM 614 O O . SER A 1 80 ? 12.571 -1.185 -6.749 1.00 98.31 80 SER A O 1
ATOM 616 N N . ILE A 1 81 ? 14.781 -1.570 -6.591 1.00 98.44 81 ILE A N 1
ATOM 617 C CA . ILE A 1 81 ? 15.220 -0.528 -7.526 1.00 98.44 81 ILE A C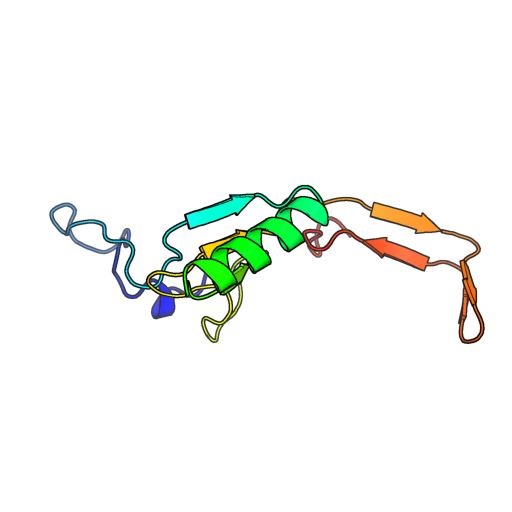A 1
ATOM 618 C C . ILE A 1 81 ? 16.190 -1.180 -8.506 1.00 98.44 81 ILE A C 1
ATOM 620 O O . ILE A 1 81 ? 17.200 -1.749 -8.093 1.00 98.44 81 ILE A O 1
ATOM 624 N N . HIS A 1 82 ? 15.878 -1.125 -9.798 1.00 98.31 82 HIS A N 1
ATOM 625 C CA . HIS A 1 82 ? 16.729 -1.677 -10.847 1.00 98.31 82 HIS A CA 1
ATOM 626 C C . HIS A 1 82 ? 16.931 -0.657 -11.964 1.00 98.31 82 HIS A C 1
ATOM 628 O O . HIS A 1 82 ? 15.965 -0.223 -12.587 1.00 98.31 82 HIS A O 1
ATOM 634 N N . ILE A 1 83 ? 18.185 -0.284 -12.219 1.00 97.88 83 ILE A N 1
ATOM 635 C CA . ILE A 1 83 ? 18.558 0.679 -13.258 1.00 97.88 83 ILE A CA 1
ATOM 636 C C . ILE A 1 83 ? 18.968 -0.086 -14.517 1.00 97.88 83 ILE A C 1
ATOM 638 O O . ILE A 1 83 ? 19.860 -0.931 -14.483 1.00 97.88 83 ILE A O 1
ATOM 642 N N . THR A 1 84 ? 18.344 0.247 -15.641 1.00 98.25 84 THR A N 1
ATOM 643 C CA . THR A 1 84 ? 18.658 -0.287 -16.966 1.00 98.25 84 THR A CA 1
ATOM 644 C C . THR A 1 84 ? 19.198 0.849 -17.828 1.00 98.25 84 THR A C 1
ATOM 646 O O . THR A 1 84 ? 18.439 1.678 -18.318 1.00 98.25 84 THR A O 1
ATOM 649 N N . HIS A 1 85 ? 20.518 0.906 -18.019 1.00 97.88 85 HIS A N 1
ATOM 650 C CA . HIS A 1 85 ? 21.162 2.010 -18.748 1.00 97.88 85 HIS A CA 1
ATOM 651 C C . HIS A 1 85 ? 20.803 2.071 -20.238 1.00 97.88 85 HIS A C 1
ATOM 653 O O . HIS A 1 85 ? 20.757 3.156 -20.807 1.00 97.88 85 HIS A O 1
ATOM 659 N N . ASN A 1 86 ? 20.535 0.915 -20.848 1.00 97.56 86 ASN A N 1
ATOM 660 C CA . ASN A 1 86 ? 20.253 0.777 -22.276 1.00 97.56 86 ASN A CA 1
ATOM 661 C C . ASN A 1 86 ? 18.873 0.137 -22.481 1.00 97.56 86 ASN A C 1
ATOM 663 O O . ASN A 1 86 ? 18.762 -0.936 -23.070 1.00 97.56 86 ASN A O 1
ATOM 667 N N . TYR A 1 87 ? 17.825 0.748 -21.927 1.00 98.12 87 TYR A N 1
ATOM 668 C CA . TYR A 1 87 ? 16.454 0.313 -22.178 1.00 98.12 87 TYR A CA 1
ATOM 669 C C . TYR A 1 87 ? 16.054 0.701 -23.606 1.00 98.12 87 TYR A C 1
ATOM 671 O O . TYR A 1 87 ? 16.357 1.804 -24.065 1.00 98.12 87 TYR A O 1
ATOM 679 N N . THR A 1 88 ? 15.375 -0.199 -24.314 1.00 97.94 88 THR A N 1
ATOM 680 C CA . THR A 1 88 ? 14.862 0.060 -25.662 1.00 97.94 88 THR A CA 1
ATOM 681 C C . THR A 1 88 ? 13.533 -0.660 -25.867 1.00 97.94 88 THR A C 1
ATOM 683 O O . THR A 1 88 ? 13.403 -1.844 -25.554 1.00 97.94 88 THR A O 1
ATOM 686 N N . ASP A 1 89 ? 12.543 0.065 -26.377 1.00 97.25 89 ASP A N 1
ATOM 687 C CA . ASP A 1 89 ? 11.290 -0.477 -26.891 1.00 97.25 89 ASP A CA 1
ATOM 688 C C . ASP A 1 89 ? 10.822 0.317 -28.127 1.00 97.25 89 ASP A C 1
ATOM 690 O O . ASP A 1 89 ? 11.556 1.141 -28.677 1.00 97.25 89 ASP A O 1
ATOM 694 N N . ALA A 1 90 ? 9.598 0.060 -28.594 1.00 98.31 90 ALA A N 1
ATOM 695 C CA . ALA A 1 90 ? 9.034 0.718 -29.774 1.00 98.31 90 ALA A CA 1
ATOM 696 C C . ALA A 1 90 ? 8.820 2.242 -29.620 1.00 98.31 90 ALA A C 1
ATOM 698 O O . ALA A 1 90 ? 8.546 2.922 -30.609 1.00 98.31 90 ALA A O 1
ATOM 699 N N . HIS A 1 91 ? 8.904 2.781 -28.402 1.00 98.12 91 HIS A N 1
ATOM 700 C CA . HIS A 1 91 ? 8.541 4.155 -28.054 1.00 98.12 91 HIS A CA 1
ATOM 701 C C . HIS A 1 91 ? 9.667 4.935 -27.364 1.00 98.12 91 HIS A C 1
ATOM 703 O O . HIS A 1 91 ? 9.641 6.166 -27.375 1.00 98.12 91 HIS A O 1
ATOM 709 N N . TYR A 1 92 ? 10.646 4.256 -26.765 1.00 98.25 92 TYR A N 1
ATOM 710 C CA . TYR A 1 92 ? 11.714 4.881 -25.996 1.00 98.25 92 TYR A CA 1
ATOM 711 C C . TYR A 1 92 ? 13.039 4.124 -26.130 1.00 98.25 92 TYR A C 1
ATOM 713 O O . TYR A 1 92 ? 13.084 2.898 -26.174 1.00 98.25 92 TYR A O 1
ATOM 721 N N . THR A 1 93 ? 14.149 4.862 -26.175 1.00 98.19 93 THR A N 1
ATOM 722 C CA . THR A 1 93 ? 15.503 4.307 -26.062 1.00 98.19 93 THR A CA 1
ATOM 723 C C . THR A 1 93 ? 16.347 5.230 -25.189 1.00 98.19 93 THR A C 1
ATOM 725 O O . THR A 1 93 ? 16.446 6.424 -25.467 1.00 98.19 93 THR A O 1
ATOM 728 N N . GLY A 1 94 ? 16.939 4.685 -24.128 1.00 98.38 94 GLY A N 1
ATOM 729 C CA . GLY A 1 94 ? 17.702 5.444 -23.137 1.00 98.38 94 GLY A CA 1
ATOM 730 C C . GLY A 1 94 ? 17.79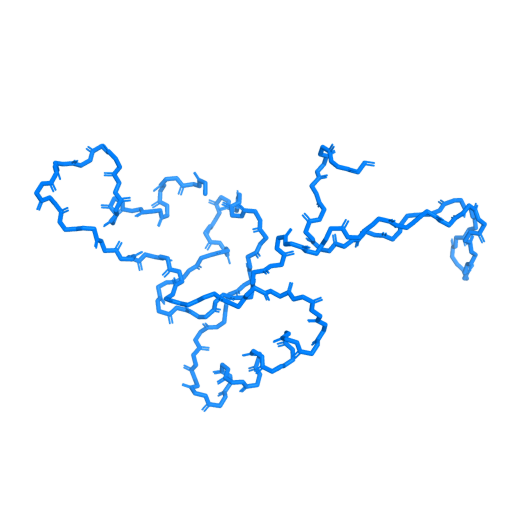5 4.722 -21.794 1.00 98.38 94 GLY A C 1
ATOM 731 O O . GLY A 1 94 ? 17.449 3.549 -21.680 1.00 98.38 94 GLY A O 1
ATOM 732 N N . ALA A 1 95 ? 18.261 5.423 -20.762 1.00 98.31 95 ALA A N 1
ATOM 733 C CA . ALA A 1 95 ? 18.297 4.876 -19.410 1.00 98.31 95 ALA A CA 1
ATOM 734 C C . ALA A 1 95 ? 16.897 4.878 -18.776 1.00 98.31 95 ALA A C 1
ATOM 736 O O . ALA A 1 95 ? 16.168 5.863 -18.868 1.00 98.31 95 ALA A O 1
ATOM 737 N N . ALA A 1 96 ? 16.541 3.796 -18.088 1.00 98.19 96 ALA A N 1
ATOM 738 C CA . ALA A 1 96 ? 15.276 3.649 -17.375 1.00 98.19 96 ALA A CA 1
ATOM 739 C C . ALA A 1 96 ? 15.488 3.017 -15.992 1.00 98.19 96 ALA A C 1
ATOM 741 O O . ALA A 1 96 ? 16.507 2.374 -15.735 1.00 98.19 96 ALA A O 1
ATOM 742 N N . ILE A 1 97 ? 14.509 3.184 -15.100 1.00 97.88 97 ILE A N 1
ATOM 743 C CA . ILE A 1 97 ? 14.514 2.582 -13.764 1.00 97.88 97 ILE A CA 1
ATOM 744 C C . ILE A 1 97 ? 13.211 1.810 -13.561 1.00 97.88 97 ILE A C 1
ATOM 746 O O . ILE A 1 97 ? 12.124 2.349 -13.756 1.00 97.88 97 ILE A O 1
ATOM 750 N N . THR A 1 98 ? 13.322 0.553 -13.139 1.00 98.31 98 THR A N 1
ATOM 751 C CA . THR A 1 98 ? 12.196 -0.247 -12.647 1.00 98.31 98 THR A CA 1
ATOM 752 C C . THR A 1 98 ? 12.133 -0.123 -11.130 1.00 98.31 98 THR A C 1
ATOM 754 O O . THR A 1 98 ? 13.066 -0.519 -10.429 1.00 98.31 98 THR A O 1
ATOM 757 N N . LEU A 1 99 ? 11.028 0.428 -10.628 1.00 98.31 99 LEU A N 1
ATOM 758 C CA . LEU A 1 99 ? 10.801 0.665 -9.205 1.00 98.31 99 LEU A CA 1
ATOM 759 C C . LEU A 1 99 ? 9.704 -0.252 -8.667 1.00 98.31 99 LEU A C 1
ATOM 761 O O . LEU A 1 99 ? 8.657 -0.435 -9.289 1.00 98.31 99 LEU A O 1
ATOM 765 N N . GLY A 1 100 ? 9.931 -0.801 -7.479 1.00 98.31 100 GLY A N 1
ATOM 766 C CA . GLY A 1 100 ? 8.909 -1.509 -6.724 1.00 98.31 100 GLY A CA 1
ATOM 767 C C . GLY A 1 100 ? 7.799 -0.556 -6.273 1.00 98.31 100 GLY A C 1
ATOM 768 O O . GLY A 1 100 ? 8.031 0.622 -6.006 1.00 98.31 100 GLY A O 1
ATOM 769 N N . ALA A 1 101 ? 6.575 -1.072 -6.145 1.00 98.44 101 ALA A N 1
ATOM 770 C CA . ALA A 1 101 ? 5.391 -0.259 -5.841 1.00 98.44 101 ALA A CA 1
ATOM 771 C C . ALA A 1 101 ? 5.436 0.461 -4.476 1.00 98.44 101 ALA A C 1
ATOM 773 O O . ALA A 1 101 ? 4.600 1.325 -4.206 1.00 98.44 101 ALA A O 1
ATOM 774 N N . GLY A 1 102 ? 6.363 0.075 -3.598 1.00 98.38 102 GLY A N 1
ATOM 775 C CA . GLY A 1 102 ? 6.576 0.672 -2.287 1.00 98.38 102 GLY A CA 1
ATOM 776 C C . GLY A 1 102 ? 7.658 1.750 -2.256 1.00 98.38 102 GLY A C 1
ATOM 777 O O . GLY A 1 102 ? 7.765 2.424 -1.232 1.00 98.38 102 GLY A O 1
ATOM 778 N N . VAL A 1 103 ? 8.452 1.924 -3.321 1.00 98.62 103 VAL A N 1
ATOM 779 C CA . VAL A 1 103 ? 9.533 2.924 -3.372 1.00 98.62 103 VAL A CA 1
ATOM 780 C C . VAL A 1 103 ? 8.955 4.331 -3.186 1.00 98.62 103 VAL A C 1
ATOM 782 O O . VAL A 1 103 ? 7.958 4.707 -3.803 1.00 98.62 103 VAL A O 1
ATOM 785 N N . GLN A 1 104 ? 9.561 5.097 -2.285 1.00 98.38 104 GLN A N 1
ATOM 786 C CA . GLN A 1 104 ? 9.200 6.472 -1.957 1.00 98.38 104 GLN A CA 1
ATOM 787 C C . GLN A 1 104 ? 10.201 7.443 -2.579 1.00 98.38 104 GLN A C 1
ATOM 789 O O . GLN A 1 104 ? 11.329 7.075 -2.883 1.00 98.38 104 GLN A O 1
ATOM 794 N N . GLY A 1 105 ? 9.814 8.714 -2.700 1.00 97.44 105 GLY A N 1
ATOM 795 C CA . GLY A 1 105 ? 10.658 9.727 -3.342 1.00 97.44 105 GLY A CA 1
ATOM 796 C C . GLY A 1 105 ? 12.031 9.940 -2.693 1.00 97.44 105 GLY A C 1
ATOM 797 O O . GLY A 1 105 ? 12.932 10.389 -3.375 1.00 97.44 105 GLY A O 1
ATOM 798 N N . GLY A 1 106 ? 12.213 9.614 -1.408 1.00 97.12 106 GLY A N 1
ATOM 799 C CA . GLY A 1 106 ? 13.533 9.681 -0.761 1.00 97.12 106 GLY A CA 1
ATOM 800 C C . GLY A 1 106 ? 14.444 8.477 -1.037 1.00 97.12 106 GLY A C 1
ATOM 801 O O . GLY A 1 106 ? 15.612 8.517 -0.675 1.00 97.12 106 GLY A O 1
ATOM 802 N N . GLU A 1 107 ? 13.908 7.402 -1.617 1.00 97.12 107 GLU A N 1
ATOM 803 C CA . GLU A 1 107 ? 14.645 6.180 -1.973 1.00 97.12 107 GLU A CA 1
ATOM 804 C C . GLU A 1 107 ? 14.996 6.130 -3.471 1.00 97.12 107 GLU A C 1
ATOM 806 O O . GLU A 1 107 ? 15.909 5.397 -3.843 1.00 97.12 107 GLU A O 1
ATOM 811 N N . ALA A 1 108 ? 14.248 6.860 -4.307 1.00 92.06 108 ALA A N 1
ATOM 812 C CA . ALA A 1 108 ? 14.394 6.918 -5.764 1.00 92.06 108 ALA A CA 1
ATOM 813 C C . ALA A 1 108 ? 15.456 7.936 -6.197 1.00 92.06 108 ALA A C 1
ATOM 815 O O . ALA A 1 108 ? 16.157 7.636 -7.189 1.00 92.06 108 ALA A O 1
#